Protein AF-A0A496BU33-F1 (afdb_monomer_lite)

Radius of gyration: 15.98 Å; chains: 1; bounding box: 40×28×49 Å

Secondary structure (DSSP, 8-state):
-HHHHHHHHHHHHGGGPPPPEEEEEEEEEESSSEEEEEEEEEEEESSSSEEEEEEEEEE-TTSTT-SSS----EEEEEEEEEEEEEEETTEEEEEEEEEEEE-SSS-EEEEEEEEEEEETTEEEEEEE-

Structure (mmCIF, N/CA/C/O backbone):
data_AF-A0A496BU33-F1
#
_entry.id   AF-A0A496BU33-F1
#
loop_
_atom_site.group_PDB
_atom_site.id
_atom_site.type_symbol
_atom_site.label_atom_id
_atom_site.label_alt_id
_atom_site.label_comp_id
_atom_site.label_asym_id
_atom_site.label_entity_id
_atom_site.label_seq_id
_atom_site.pdbx_PDB_ins_code
_atom_site.Cartn_x
_atom_site.Cartn_y
_atom_site.Cartn_z
_atom_site.occupancy
_atom_site.B_iso_or_equiv
_atom_site.auth_seq_id
_atom_site.auth_comp_id
_atom_site.auth_asym_id
_atom_site.auth_atom_id
_atom_site.pdbx_PDB_model_num
ATOM 1 N N . MET A 1 1 ? 20.711 15.837 17.022 1.00 49.03 1 MET A N 1
ATOM 2 C CA . MET A 1 1 ? 19.964 15.614 18.284 1.00 49.03 1 MET A CA 1
ATOM 3 C C . MET A 1 1 ? 18.449 15.780 18.136 1.00 49.03 1 MET A C 1
ATOM 5 O O . MET A 1 1 ? 17.747 14.840 18.470 1.00 49.03 1 MET A O 1
ATOM 9 N N . LYS A 1 2 ? 17.921 16.878 17.560 1.00 55.09 2 LYS A N 1
ATOM 10 C CA . LYS A 1 2 ? 16.460 17.044 17.348 1.00 55.09 2 LYS A CA 1
ATOM 11 C C . LYS A 1 2 ? 15.798 15.924 16.519 1.00 55.09 2 LYS A C 1
ATOM 13 O O . LYS A 1 2 ? 14.746 15.436 16.903 1.00 55.09 2 LYS A O 1
ATOM 18 N N . LYS A 1 3 ? 16.441 15.464 15.435 1.00 61.41 3 LYS A N 1
ATOM 19 C CA . LYS A 1 3 ? 15.918 14.383 14.567 1.00 61.41 3 LYS A CA 1
ATOM 20 C C . LYS A 1 3 ? 15.771 13.033 15.290 1.00 61.41 3 LYS A C 1
ATOM 22 O O . LYS A 1 3 ? 14.823 12.306 15.031 1.00 61.41 3 LYS A O 1
ATOM 27 N N . LEU A 1 4 ? 16.678 12.734 16.225 1.00 67.00 4 LEU A N 1
ATOM 28 C CA . LEU A 1 4 ? 16.656 11.494 17.008 1.00 67.00 4 LEU A CA 1
ATOM 29 C C . LEU A 1 4 ? 15.502 11.498 18.021 1.00 67.00 4 LEU A C 1
ATOM 31 O O . LEU A 1 4 ? 14.850 10.484 18.213 1.00 67.00 4 LEU A O 1
ATOM 35 N N . PHE A 1 5 ? 15.218 12.661 18.614 1.00 63.84 5 PHE A N 1
ATOM 36 C CA . PHE A 1 5 ? 14.086 12.847 19.522 1.00 63.84 5 PHE A CA 1
ATOM 37 C C . PHE A 1 5 ? 12.740 12.699 18.814 1.00 63.84 5 PHE A C 1
ATOM 39 O O . PHE A 1 5 ? 11.838 12.087 19.366 1.00 63.84 5 PHE A O 1
ATOM 46 N N . VAL A 1 6 ? 12.609 13.207 17.585 1.00 68.56 6 VAL A N 1
ATOM 47 C CA . VAL A 1 6 ? 11.387 13.020 16.785 1.00 68.56 6 VAL A CA 1
ATOM 48 C C . VAL A 1 6 ? 11.187 11.546 16.436 1.00 68.56 6 VAL A C 1
ATOM 50 O O . VAL A 1 6 ? 10.088 11.039 16.615 1.00 68.56 6 VAL A O 1
ATOM 53 N N . LEU A 1 7 ? 12.247 10.843 16.017 1.00 67.56 7 LEU A N 1
ATOM 54 C CA . LEU A 1 7 ? 12.194 9.403 15.747 1.00 67.56 7 LEU A CA 1
ATOM 55 C C . LEU A 1 7 ? 11.811 8.609 17.005 1.00 67.56 7 LEU A C 1
ATOM 57 O O . LEU A 1 7 ? 10.983 7.710 16.940 1.00 67.56 7 LEU A O 1
ATOM 61 N N . LEU A 1 8 ? 12.383 8.975 18.153 1.00 61.16 8 LEU A N 1
ATOM 62 C CA . LEU A 1 8 ? 12.100 8.351 19.440 1.00 61.16 8 LEU A CA 1
ATOM 63 C C . LEU A 1 8 ? 10.656 8.606 19.892 1.00 61.16 8 LEU A C 1
ATOM 65 O O . LEU A 1 8 ? 10.007 7.685 20.364 1.00 61.16 8 LEU A O 1
ATOM 69 N N . ILE A 1 9 ? 10.129 9.820 19.712 1.00 66.50 9 ILE A N 1
ATOM 70 C CA . ILE A 1 9 ? 8.724 10.141 20.003 1.00 66.50 9 ILE A CA 1
ATOM 71 C C . ILE A 1 9 ? 7.797 9.353 19.074 1.00 66.50 9 ILE A C 1
ATOM 73 O O . ILE A 1 9 ? 6.825 8.781 19.557 1.00 66.50 9 ILE A O 1
ATOM 77 N N . LEU A 1 10 ? 8.134 9.249 17.781 1.00 60.56 10 LEU A N 1
ATOM 78 C CA . LEU A 1 10 ? 7.390 8.437 16.815 1.00 60.56 10 LEU A CA 1
ATOM 79 C C . LEU A 1 10 ? 7.360 6.964 17.249 1.00 60.56 10 LEU A C 1
ATOM 81 O O . LEU A 1 10 ? 6.295 6.359 17.281 1.00 60.56 10 LEU A O 1
ATOM 85 N N . LEU A 1 11 ? 8.517 6.416 17.643 1.00 59.97 11 LEU A N 1
ATOM 86 C CA . LEU A 1 11 ? 8.681 5.050 18.150 1.00 59.97 11 LEU A CA 1
ATOM 87 C C . LEU A 1 11 ? 7.916 4.814 19.465 1.00 59.97 11 LEU A C 1
ATOM 89 O O . LEU A 1 11 ? 7.322 3.757 19.651 1.00 59.97 11 LEU A O 1
ATOM 93 N N . LEU A 1 12 ? 7.885 5.802 20.362 1.00 54.25 12 LEU A N 1
ATOM 94 C CA . LEU A 1 12 ? 7.188 5.719 21.648 1.00 54.25 12 LEU A CA 1
ATOM 95 C C . LEU A 1 12 ? 5.661 5.843 21.509 1.00 54.25 12 LEU A C 1
ATOM 97 O O . LEU A 1 12 ? 4.941 5.255 22.316 1.00 54.25 12 LEU A O 1
ATOM 101 N N . SER A 1 13 ? 5.140 6.516 20.473 1.00 56.94 13 SER A N 1
ATOM 102 C CA . SER A 1 13 ? 3.695 6.509 20.174 1.00 56.94 13 SER A CA 1
ATOM 103 C C . SER A 1 13 ? 3.148 5.133 19.762 1.00 56.94 13 SER A C 1
ATOM 105 O O . SER A 1 13 ? 1.949 4.908 19.897 1.00 56.94 13 SER A O 1
ATOM 107 N N . PHE A 1 14 ? 3.996 4.172 19.368 1.00 55.31 14 PHE A N 1
ATOM 108 C CA . PHE A 1 14 ? 3.575 2.782 19.117 1.00 55.31 14 PHE A CA 1
ATOM 109 C C . PHE A 1 14 ? 3.308 1.972 20.404 1.00 55.31 14 PHE A C 1
ATOM 111 O O . PHE A 1 14 ? 2.883 0.817 20.326 1.00 55.31 14 PHE A O 1
ATOM 118 N N . GLY A 1 15 ? 3.526 2.551 21.593 1.00 47.94 15 GLY A N 1
ATOM 119 C CA . GLY A 1 15 ? 3.386 1.881 22.895 1.00 47.94 15 GLY A CA 1
ATOM 120 C C . GLY A 1 15 ? 1.959 1.476 23.302 1.00 47.94 15 GLY A C 1
ATOM 121 O O . GLY A 1 15 ? 1.780 0.901 24.371 1.00 47.94 15 GLY A O 1
ATOM 122 N N . GLN A 1 16 ? 0.949 1.761 22.474 1.00 52.44 16 GLN A N 1
ATOM 123 C CA . GLN A 1 16 ? -0.446 1.318 22.646 1.00 52.44 16 GLN A CA 1
ATOM 124 C C . GLN A 1 16 ? -0.907 0.391 21.502 1.00 52.44 16 GLN A C 1
ATOM 126 O O . GLN A 1 16 ? -2.106 0.228 21.279 1.00 52.44 16 GLN A O 1
ATOM 131 N N . SER A 1 17 ? 0.026 -0.176 20.729 1.00 52.78 17 SER A N 1
ATOM 132 C CA . SER A 1 17 ? -0.318 -0.913 19.510 1.00 52.78 17 SER A CA 1
ATOM 133 C C . SER A 1 17 ? -1.058 -2.220 19.809 1.00 52.78 17 SER A C 1
ATOM 135 O O . SER A 1 17 ? -0.594 -3.092 20.545 1.00 52.78 17 SER A O 1
ATOM 137 N N . GLN A 1 18 ? -2.230 -2.362 19.187 1.00 62.50 18 GLN A N 1
ATOM 138 C CA . GLN A 1 18 ? -2.792 -3.678 18.900 1.00 62.50 18 GLN A CA 1
ATOM 139 C C . GLN A 1 18 ? -1.767 -4.476 18.083 1.00 62.50 18 GLN A C 1
ATOM 141 O O . GLN A 1 18 ? -0.958 -3.886 17.365 1.00 62.50 18 GLN A O 1
ATOM 146 N N . ALA A 1 19 ? -1.787 -5.805 18.216 1.00 75.81 19 ALA A N 1
ATOM 147 C CA . ALA A 1 19 ? -0.845 -6.683 17.529 1.00 75.81 19 ALA A CA 1
ATOM 148 C C . ALA A 1 19 ? -0.735 -6.319 16.041 1.00 75.81 19 ALA A C 1
ATOM 150 O O . ALA A 1 19 ? -1.755 -6.125 15.375 1.00 75.81 19 ALA A O 1
ATOM 151 N N . ALA A 1 20 ? 0.500 -6.206 15.548 1.00 83.31 20 ALA A N 1
ATOM 152 C CA . ALA A 1 20 ? 0.733 -5.974 14.133 1.00 83.31 20 ALA A CA 1
ATOM 153 C C . ALA A 1 20 ? 0.135 -7.131 13.320 1.00 83.31 20 ALA A C 1
ATOM 155 O O . ALA A 1 20 ? 0.295 -8.294 13.701 1.00 83.31 20 ALA A O 1
ATOM 156 N N . ASP A 1 21 ? -0.550 -6.808 12.225 1.00 87.69 21 ASP A N 1
ATOM 157 C CA . ASP A 1 21 ? -1.173 -7.797 11.338 1.00 87.69 21 ASP A CA 1
ATOM 158 C C . ASP A 1 21 ? -0.429 -7.858 10.002 1.00 87.69 21 ASP A C 1
ATOM 160 O O . ASP A 1 21 ? 0.129 -6.855 9.551 1.00 87.69 21 ASP A O 1
ATOM 164 N N . ILE A 1 22 ? -0.417 -9.035 9.377 1.00 89.50 22 ILE A N 1
ATOM 165 C CA . ILE A 1 22 ? 0.154 -9.236 8.045 1.00 89.50 22 ILE A CA 1
ATOM 166 C C . ILE A 1 22 ? -0.994 -9.365 7.051 1.00 89.50 22 ILE A C 1
ATOM 168 O O . ILE A 1 22 ? -1.813 -10.279 7.125 1.00 89.50 22 ILE A O 1
ATOM 172 N N . GLU A 1 23 ? -1.025 -8.464 6.080 1.00 92.06 23 GLU A N 1
ATOM 173 C CA . GLU A 1 23 ? -2.106 -8.341 5.114 1.00 92.06 23 GLU A CA 1
ATOM 174 C C . GLU A 1 23 ? -1.590 -8.641 3.709 1.00 92.06 23 GLU A C 1
ATOM 176 O O . GLU A 1 23 ? -0.780 -7.891 3.166 1.00 92.06 23 GLU A O 1
ATOM 181 N N . ALA A 1 24 ? -2.079 -9.717 3.091 1.00 92.81 24 ALA A N 1
ATOM 182 C CA . ALA A 1 24 ? -1.808 -9.992 1.685 1.00 92.81 24 ALA A CA 1
ATOM 183 C C . ALA A 1 24 ? -2.556 -8.982 0.804 1.00 92.81 24 ALA A C 1
ATOM 185 O O . ALA A 1 24 ? -3.769 -8.803 0.938 1.00 92.81 24 ALA A O 1
ATOM 186 N N . ARG A 1 25 ? -1.836 -8.325 -0.105 1.00 91.06 25 ARG A N 1
ATOM 187 C CA . ARG A 1 25 ? -2.361 -7.277 -0.981 1.00 91.06 25 ARG A CA 1
ATOM 188 C C . ARG A 1 25 ? -2.293 -7.711 -2.436 1.00 91.06 25 ARG A C 1
ATOM 190 O O . ARG A 1 25 ? -1.302 -8.279 -2.892 1.00 91.06 25 ARG A O 1
ATOM 197 N N . THR A 1 26 ? -3.338 -7.396 -3.184 1.00 92.62 26 THR A N 1
ATOM 198 C CA . THR A 1 26 ? -3.332 -7.464 -4.645 1.00 92.62 26 THR A CA 1
ATOM 199 C C . THR A 1 26 ? -4.111 -6.288 -5.206 1.00 92.62 26 THR A C 1
ATOM 201 O O . THR A 1 26 ? -4.904 -5.664 -4.501 1.00 92.62 26 THR A O 1
ATOM 204 N N . GLY A 1 27 ? -3.863 -5.925 -6.454 1.00 90.19 27 GLY A N 1
ATOM 205 C CA . GLY A 1 27 ? -4.562 -4.802 -7.038 1.00 90.19 27 GLY A CA 1
ATOM 206 C C . GLY A 1 27 ? -4.030 -4.388 -8.387 1.00 90.19 27 GLY A C 1
ATOM 207 O O . GLY A 1 27 ? -3.211 -5.068 -9.007 1.00 90.19 27 GLY A O 1
ATOM 208 N N . ILE A 1 28 ? -4.514 -3.229 -8.798 1.00 86.94 28 ILE A N 1
ATOM 209 C CA . ILE A 1 28 ? -4.079 -2.536 -9.997 1.00 86.94 28 ILE A CA 1
ATOM 210 C C . ILE A 1 28 ? -3.212 -1.359 -9.556 1.00 86.94 28 ILE A C 1
ATOM 212 O O . ILE A 1 28 ? -3.501 -0.687 -8.564 1.00 86.94 28 ILE A O 1
ATOM 216 N N . LEU A 1 29 ? -2.139 -1.127 -10.290 1.00 84.00 29 LEU A N 1
ATOM 217 C CA . LEU A 1 29 ? -1.211 -0.033 -10.080 1.00 84.00 29 LEU A CA 1
ATOM 218 C C . LEU A 1 29 ? -1.300 0.937 -11.256 1.00 84.00 29 LEU A C 1
ATOM 220 O O . LEU A 1 29 ? -1.329 0.497 -12.406 1.00 84.00 29 LEU A O 1
ATOM 224 N N . GLY A 1 30 ? -1.335 2.232 -10.951 1.00 75.19 30 GLY A N 1
ATOM 225 C CA . GLY A 1 30 ? -1.200 3.337 -11.894 1.00 75.19 30 GLY A CA 1
ATOM 226 C C . GLY A 1 30 ? 0.027 4.200 -11.575 1.00 75.19 30 GLY A C 1
ATOM 227 O O . GLY A 1 30 ? 0.462 4.273 -10.429 1.00 75.19 30 GLY A O 1
ATOM 228 N N . GLY A 1 31 ? 0.574 4.844 -12.599 1.00 73.81 31 GLY A N 1
ATOM 229 C CA . GLY A 1 31 ? 1.739 5.732 -12.558 1.00 73.81 31 GLY A CA 1
ATOM 230 C C . GLY A 1 31 ? 2.019 6.183 -13.991 1.00 73.81 31 GLY A C 1
ATOM 231 O O . GLY A 1 31 ? 1.089 6.595 -14.686 1.00 73.81 31 GLY A O 1
ATOM 232 N N . ASP A 1 32 ? 3.237 5.966 -14.490 1.00 68.06 32 ASP A N 1
ATOM 233 C CA . ASP A 1 32 ? 3.561 6.129 -15.922 1.00 68.06 32 ASP A CA 1
ATOM 234 C C . ASP A 1 32 ? 2.852 5.099 -16.835 1.00 68.06 32 ASP A C 1
ATOM 236 O O . ASP A 1 32 ? 2.799 5.258 -18.055 1.00 68.06 32 ASP A O 1
ATOM 240 N N . GLY A 1 33 ? 2.264 4.050 -16.249 1.00 74.12 33 GLY A N 1
ATOM 241 C CA . GLY A 1 33 ? 1.502 3.008 -16.933 1.00 74.12 33 GLY A CA 1
ATOM 242 C C . GLY A 1 33 ? 0.548 2.265 -15.996 1.00 74.12 33 GLY A C 1
ATOM 243 O O . GLY A 1 33 ? 0.496 2.536 -14.795 1.00 74.12 33 GLY A O 1
ATOM 244 N N . TRP A 1 34 ? -0.212 1.317 -16.553 1.00 81.56 34 TRP A N 1
ATOM 245 C CA . TRP A 1 34 ? -1.095 0.431 -15.786 1.00 81.56 34 TRP A CA 1
ATOM 246 C C . TRP A 1 34 ? -0.468 -0.952 -15.636 1.00 81.56 34 TRP A C 1
ATOM 248 O O . TRP A 1 34 ? -0.011 -1.543 -16.613 1.00 81.56 34 TRP A O 1
ATOM 258 N N . GLY A 1 35 ? -0.504 -1.496 -14.422 1.00 83.00 35 GLY A N 1
ATOM 259 C CA . GLY A 1 35 ? 0.006 -2.832 -14.135 1.00 83.00 35 GLY A CA 1
ATOM 260 C C . GLY A 1 35 ? -0.783 -3.549 -13.049 1.00 83.00 35 GLY A C 1
ATOM 261 O O . GLY A 1 35 ? -1.622 -2.974 -12.359 1.00 83.00 35 GLY A O 1
ATOM 262 N N . LEU A 1 36 ? -0.493 -4.833 -12.890 1.00 88.19 36 LEU A N 1
ATOM 263 C CA . LEU A 1 36 ? -0.920 -5.614 -11.735 1.00 88.19 36 LEU A CA 1
ATOM 264 C C . LEU A 1 36 ? 0.116 -5.500 -10.622 1.00 88.19 36 LEU A C 1
ATOM 266 O O . LEU A 1 36 ? 1.317 -5.443 -10.903 1.00 88.19 36 LEU A O 1
ATOM 270 N N . GLN A 1 37 ? -0.359 -5.527 -9.378 1.00 88.69 37 GLN A N 1
ATOM 271 C CA . GLN A 1 37 ? 0.482 -5.597 -8.190 1.00 88.69 37 GLN A CA 1
ATOM 272 C C . GLN A 1 37 ? 0.054 -6.711 -7.232 1.00 88.69 37 GLN A C 1
ATOM 274 O O . GLN A 1 37 ? -1.128 -7.055 -7.107 1.00 88.69 37 GLN A O 1
ATOM 279 N N . THR A 1 38 ? 1.026 -7.248 -6.502 1.00 92.31 38 THR A N 1
ATOM 280 C CA . THR A 1 38 ? 0.803 -8.183 -5.399 1.00 92.31 38 THR A CA 1
ATOM 281 C C . THR A 1 38 ? 1.887 -8.043 -4.342 1.00 92.31 38 THR A C 1
ATOM 283 O O . THR A 1 38 ? 3.018 -7.694 -4.653 1.00 92.31 38 THR A O 1
ATOM 286 N N . GLY A 1 39 ? 1.564 -8.298 -3.081 1.00 92.94 39 GLY A N 1
ATOM 287 C CA . GLY A 1 39 ? 2.541 -8.209 -2.012 1.00 92.94 39 GLY A CA 1
ATOM 288 C C . GLY A 1 39 ? 1.929 -8.391 -0.638 1.00 92.94 39 GLY A C 1
ATOM 289 O O . GLY A 1 39 ? 0.860 -8.986 -0.492 1.00 92.94 39 GLY A O 1
ATOM 290 N N . ALA A 1 40 ? 2.608 -7.873 0.376 1.00 94.62 40 ALA A N 1
ATOM 291 C CA . ALA A 1 40 ? 2.141 -7.952 1.749 1.00 94.62 40 ALA A CA 1
ATOM 292 C C . ALA A 1 40 ? 2.484 -6.687 2.528 1.00 94.62 40 ALA A C 1
ATOM 294 O O . ALA A 1 40 ? 3.572 -6.130 2.367 1.00 94.62 40 ALA A O 1
ATOM 295 N N . TYR A 1 41 ? 1.567 -6.273 3.400 1.00 93.75 41 TYR A N 1
ATOM 296 C CA . TYR A 1 41 ? 1.775 -5.197 4.361 1.00 93.75 41 TYR A CA 1
ATOM 297 C C . TYR A 1 41 ? 1.851 -5.736 5.781 1.00 93.75 41 TYR A C 1
ATOM 299 O O . TYR A 1 41 ? 1.156 -6.678 6.143 1.00 93.75 41 TYR A O 1
ATOM 307 N N . ILE A 1 42 ? 2.674 -5.084 6.588 1.00 92.81 42 ILE A N 1
ATOM 308 C CA . ILE A 1 42 ? 2.619 -5.103 8.038 1.00 92.81 42 ILE A CA 1
ATOM 309 C C . ILE A 1 42 ? 1.812 -3.874 8.455 1.00 92.81 42 ILE A C 1
ATOM 311 O O . ILE A 1 42 ? 2.183 -2.730 8.166 1.00 92.81 42 ILE A O 1
ATOM 315 N N . ASN A 1 43 ? 0.694 -4.119 9.121 1.00 91.75 43 ASN A N 1
ATOM 316 C CA . ASN A 1 43 ? -0.219 -3.101 9.602 1.00 91.75 43 ASN A CA 1
ATOM 317 C C . ASN A 1 43 ? -0.008 -2.871 11.099 1.00 91.75 43 ASN A C 1
ATOM 319 O O . ASN A 1 43 ? -0.024 -3.816 11.881 1.00 91.75 43 ASN A O 1
ATOM 323 N N . PHE A 1 44 ? 0.161 -1.610 11.493 1.00 90.44 44 PHE A N 1
ATOM 324 C CA . PHE A 1 44 ? 0.326 -1.156 12.873 1.00 90.44 44 PHE A CA 1
ATOM 325 C C . PHE A 1 44 ? -0.888 -0.302 13.270 1.00 90.44 44 PHE A C 1
ATOM 327 O O . PHE A 1 44 ? -0.888 0.919 13.042 1.00 90.44 44 PHE A O 1
ATOM 334 N N . PRO A 1 45 ? -1.947 -0.908 13.843 1.00 88.81 45 PRO A N 1
ATOM 335 C CA . PRO A 1 45 ? -3.149 -0.180 14.227 1.00 88.81 45 PRO A CA 1
ATOM 336 C C . PRO A 1 45 ? -2.844 0.830 15.336 1.00 88.81 45 PRO A C 1
ATOM 338 O O . PRO A 1 45 ? -2.304 0.477 16.383 1.00 88.81 45 PRO A O 1
ATOM 341 N N . GLN A 1 46 ? -3.210 2.090 15.104 1.00 85.75 46 GLN A N 1
ATOM 342 C CA . GLN A 1 46 ? -3.130 3.162 16.104 1.00 85.75 46 GLN A CA 1
ATOM 343 C C . GLN A 1 46 ? -4.503 3.414 16.744 1.00 85.75 46 GLN A C 1
ATOM 345 O O . GLN A 1 46 ? -4.606 3.819 17.898 1.00 85.75 46 GLN A O 1
ATOM 350 N N . SER A 1 47 ? -5.579 3.174 15.990 1.00 86.25 47 SER A N 1
ATOM 351 C CA . SER A 1 47 ? -6.967 3.198 16.450 1.00 86.25 47 SER A CA 1
ATOM 352 C C . SER A 1 47 ? -7.839 2.312 15.550 1.00 86.25 47 SER A C 1
ATOM 354 O O . SER A 1 47 ? -7.357 1.743 14.575 1.00 86.25 47 SER A O 1
ATOM 356 N N . ARG A 1 48 ? -9.1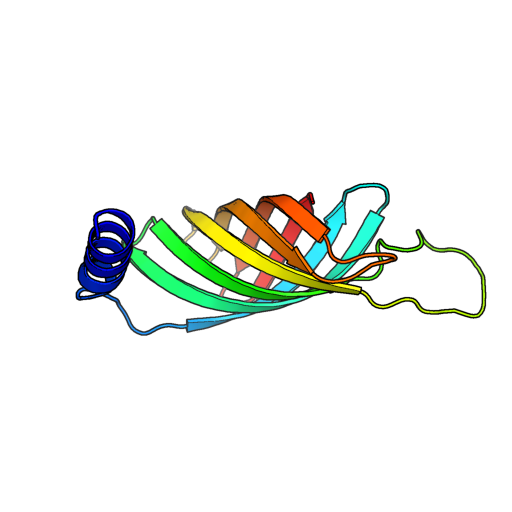50 2.249 15.821 1.00 84.62 48 ARG A N 1
ATOM 357 C CA . ARG A 1 48 ? -10.116 1.555 14.946 1.00 84.62 48 ARG A CA 1
ATOM 358 C C . ARG A 1 48 ? -10.233 2.156 13.541 1.00 84.62 48 ARG A C 1
ATOM 360 O O . ARG A 1 48 ? -10.670 1.460 12.638 1.00 84.62 48 ARG A O 1
ATOM 367 N N . LEU A 1 49 ? -9.906 3.439 13.377 1.00 90.25 49 LEU A N 1
ATOM 368 C CA . LEU A 1 49 ? -10.078 4.169 12.115 1.00 90.25 49 LEU A CA 1
ATOM 369 C C . LEU A 1 49 ? -8.747 4.535 11.459 1.00 90.25 49 LEU A C 1
ATOM 371 O O . LEU A 1 49 ? -8.745 5.059 10.350 1.00 90.25 49 LEU A O 1
ATOM 375 N N . PHE A 1 50 ? -7.626 4.321 12.148 1.00 90.25 50 PHE A N 1
ATOM 376 C CA . PHE A 1 50 ? -6.325 4.801 11.705 1.00 90.25 50 PHE A CA 1
ATOM 377 C C . PHE A 1 50 ? -5.228 3.784 11.988 1.00 90.25 50 PHE A C 1
ATOM 379 O O . PHE A 1 50 ? -5.080 3.305 13.117 1.00 90.25 50 PHE A O 1
ATOM 386 N N . SER A 1 51 ? -4.421 3.504 10.971 1.00 91.88 51 SER A N 1
ATOM 387 C CA . SER A 1 51 ? -3.246 2.656 11.092 1.00 91.88 51 SER A CA 1
ATOM 388 C C . SER A 1 51 ? -2.081 3.178 10.265 1.00 91.88 51 SER A C 1
ATOM 390 O O . SER A 1 51 ? -2.249 3.914 9.293 1.00 91.88 51 SER A O 1
ATOM 392 N N . ILE A 1 52 ? -0.879 2.790 10.674 1.00 91.81 52 ILE A N 1
ATOM 393 C CA . ILE A 1 52 ? 0.332 2.989 9.883 1.00 91.81 52 ILE A CA 1
ATOM 394 C C . ILE A 1 52 ? 0.656 1.652 9.233 1.00 91.81 52 ILE A C 1
ATOM 396 O O . ILE A 1 52 ? 0.594 0.619 9.893 1.00 91.81 52 ILE A O 1
ATOM 400 N N . GLN A 1 53 ? 0.986 1.656 7.947 1.00 93.25 53 GLN A N 1
ATOM 401 C CA . GLN A 1 53 ? 1.307 0.437 7.212 1.00 93.25 53 GLN A CA 1
ATOM 402 C C . GLN A 1 53 ? 2.616 0.578 6.469 1.00 93.25 53 GLN A C 1
ATOM 404 O O . GLN A 1 53 ? 2.934 1.644 5.950 1.00 93.25 53 GLN A O 1
ATOM 409 N N . THR A 1 54 ? 3.345 -0.520 6.367 1.00 94.38 54 THR A N 1
ATOM 410 C CA . THR A 1 54 ? 4.471 -0.639 5.446 1.00 94.38 54 THR A CA 1
ATOM 411 C C . THR A 1 54 ? 4.543 -2.052 4.906 1.00 94.38 54 THR A C 1
ATOM 413 O O . THR A 1 54 ? 3.937 -2.949 5.477 1.00 94.38 54 THR A O 1
ATOM 416 N N . GLY A 1 55 ? 5.266 -2.287 3.822 1.00 93.25 55 GLY A N 1
ATOM 417 C CA . GLY A 1 55 ? 5.451 -3.642 3.331 1.00 93.25 55 GLY A CA 1
ATOM 418 C C . GLY A 1 55 ? 6.201 -3.688 2.024 1.00 93.25 55 GLY A C 1
ATOM 419 O O . GLY A 1 55 ? 7.008 -2.810 1.748 1.00 93.25 55 GLY A O 1
ATOM 420 N N . LEU A 1 56 ? 5.930 -4.720 1.237 1.00 92.81 56 LEU A N 1
ATOM 421 C CA . LEU A 1 56 ? 6.556 -4.928 -0.058 1.00 92.81 56 LEU A CA 1
ATOM 422 C C . LEU A 1 56 ? 5.480 -5.275 -1.080 1.00 92.81 56 LEU A C 1
ATOM 424 O O . LEU A 1 56 ? 4.681 -6.182 -0.851 1.00 92.81 56 LEU A O 1
ATOM 428 N N . LEU A 1 57 ? 5.474 -4.550 -2.193 1.00 90.62 57 LEU A N 1
ATOM 429 C CA . LEU A 1 57 ? 4.665 -4.815 -3.374 1.00 90.62 57 LEU A CA 1
ATOM 430 C C . LEU A 1 57 ? 5.580 -5.151 -4.540 1.00 90.62 57 LEU A C 1
ATOM 432 O O . LEU A 1 57 ? 6.555 -4.451 -4.768 1.00 90.62 57 LEU A O 1
ATOM 436 N N . LEU A 1 58 ? 5.226 -6.178 -5.294 1.00 88.94 58 LEU A N 1
ATOM 437 C CA . LEU A 1 58 ? 5.741 -6.462 -6.623 1.00 88.94 58 LEU A CA 1
ATOM 438 C C . LEU A 1 58 ? 4.734 -5.942 -7.640 1.00 88.94 58 LEU A C 1
ATOM 440 O O . LEU A 1 58 ? 3.527 -6.115 -7.441 1.00 88.94 58 LEU A O 1
ATOM 444 N N . HIS A 1 59 ? 5.199 -5.336 -8.726 1.00 83.00 59 HIS A N 1
ATOM 445 C CA . HIS A 1 59 ? 4.315 -4.847 -9.776 1.00 83.00 59 HIS A CA 1
ATOM 446 C C . HIS A 1 59 ? 4.915 -4.974 -11.174 1.00 83.00 59 HIS A C 1
ATOM 448 O O . HIS A 1 59 ? 6.109 -5.180 -11.361 1.00 83.00 59 HIS A O 1
ATOM 454 N N . THR A 1 60 ? 4.030 -4.850 -12.160 1.00 78.06 60 THR A N 1
ATOM 455 C CA . THR A 1 60 ? 4.322 -5.031 -13.596 1.00 78.06 60 THR A CA 1
ATOM 456 C C . THR A 1 60 ? 4.237 -3.729 -14.399 1.00 78.06 60 THR A C 1
ATOM 458 O O . THR A 1 60 ? 4.373 -3.733 -15.616 1.00 78.06 60 THR A O 1
ATOM 461 N N . ALA A 1 61 ? 4.000 -2.594 -13.732 1.00 65.44 61 ALA A N 1
ATOM 462 C CA . ALA A 1 61 ? 3.766 -1.307 -14.396 1.00 65.44 61 ALA A CA 1
ATOM 463 C C . ALA A 1 61 ? 4.997 -0.711 -15.112 1.00 65.44 61 ALA A C 1
ATOM 465 O O . ALA A 1 61 ? 4.825 0.209 -15.905 1.00 65.44 61 ALA A O 1
ATOM 466 N N . GLY A 1 62 ? 6.206 -1.240 -14.869 1.00 58.06 62 GLY A N 1
ATOM 467 C CA . GLY A 1 62 ? 7.448 -0.789 -15.511 1.00 58.06 62 GLY A CA 1
ATOM 468 C C . GLY A 1 62 ? 7.512 -1.045 -17.021 1.00 58.06 62 GLY A C 1
ATOM 469 O O . GLY A 1 62 ? 8.337 -0.452 -17.697 1.00 58.06 62 GLY A O 1
ATOM 470 N N . ASN A 1 63 ? 6.622 -1.875 -17.571 1.00 52.72 63 ASN A N 1
ATOM 471 C CA . ASN A 1 63 ? 6.395 -1.992 -19.009 1.00 52.72 63 ASN A CA 1
ATOM 472 C C . ASN A 1 63 ? 4.952 -2.441 -19.243 1.00 52.72 63 ASN A C 1
ATOM 474 O O . ASN A 1 63 ? 4.634 -3.628 -19.206 1.00 52.72 63 ASN A O 1
ATOM 478 N N . SER A 1 64 ? 4.071 -1.467 -19.467 1.00 45.97 64 SER A N 1
ATOM 479 C CA . SER A 1 64 ? 2.665 -1.667 -19.833 1.00 45.97 64 SER A CA 1
ATOM 480 C C . SER A 1 64 ? 2.528 -2.730 -20.925 1.00 45.97 64 SER A C 1
ATOM 482 O O . SER A 1 64 ? 2.790 -2.412 -22.077 1.00 45.97 64 SER A O 1
ATOM 484 N N . PHE A 1 65 ? 2.136 -3.964 -20.578 1.00 45.78 65 PHE A N 1
ATOM 485 C CA . PHE A 1 65 ? 1.712 -5.030 -21.503 1.00 45.78 65 PHE A CA 1
ATOM 486 C C . PHE A 1 65 ? 2.436 -5.029 -22.868 1.00 45.78 65 PHE A C 1
ATOM 488 O O . PHE A 1 65 ? 1.799 -5.130 -23.920 1.00 45.78 65 PHE A O 1
ATOM 495 N N . SER A 1 66 ? 3.763 -4.871 -22.874 1.00 43.22 66 SER A N 1
ATOM 496 C CA . SER A 1 66 ? 4.526 -4.934 -24.115 1.00 43.22 66 SER A CA 1
ATOM 497 C C . SER A 1 66 ? 4.661 -6.405 -24.479 1.00 43.22 66 SER A C 1
ATOM 499 O O . SER A 1 66 ? 5.091 -7.217 -23.664 1.00 43.22 66 SER A O 1
ATOM 501 N N . TYR A 1 67 ? 4.222 -6.763 -25.680 1.00 44.09 67 TYR A N 1
ATOM 502 C CA . TYR A 1 67 ? 4.316 -8.110 -26.238 1.00 44.09 67 TYR A CA 1
ATOM 503 C C . TYR A 1 67 ? 5.801 -8.400 -26.556 1.00 44.09 67 TYR A C 1
ATOM 505 O O . TYR A 1 67 ? 6.226 -8.307 -27.704 1.00 44.09 67 TYR A O 1
ATOM 513 N N . GLY A 1 68 ? 6.614 -8.650 -25.526 1.00 48.75 68 GLY A N 1
ATOM 514 C CA . GLY A 1 68 ? 8.062 -8.851 -25.614 1.00 48.75 68 GLY A CA 1
ATOM 515 C C . GLY A 1 68 ? 8.611 -9.630 -24.414 1.00 48.75 68 GLY A C 1
ATOM 516 O O . GLY A 1 68 ? 8.020 -9.612 -23.337 1.00 48.75 68 GLY A O 1
ATOM 517 N N . ASP A 1 69 ? 9.723 -10.337 -24.630 1.00 53.41 69 ASP A N 1
ATOM 518 C CA . ASP A 1 69 ? 10.245 -11.433 -23.791 1.00 53.41 69 ASP A CA 1
ATOM 519 C C . ASP A 1 69 ? 10.757 -11.045 -22.383 1.00 53.41 69 ASP A C 1
ATOM 521 O O . ASP A 1 69 ? 11.067 -11.932 -21.586 1.00 53.41 69 ASP A O 1
ATOM 525 N N . ASP A 1 70 ? 10.789 -9.760 -22.022 1.00 53.47 70 ASP A N 1
ATOM 526 C CA . ASP A 1 70 ? 11.335 -9.294 -20.742 1.00 53.47 70 ASP A CA 1
ATOM 527 C C . ASP A 1 70 ? 10.222 -8.940 -19.743 1.00 53.47 70 ASP A C 1
ATOM 529 O O . ASP A 1 70 ? 9.6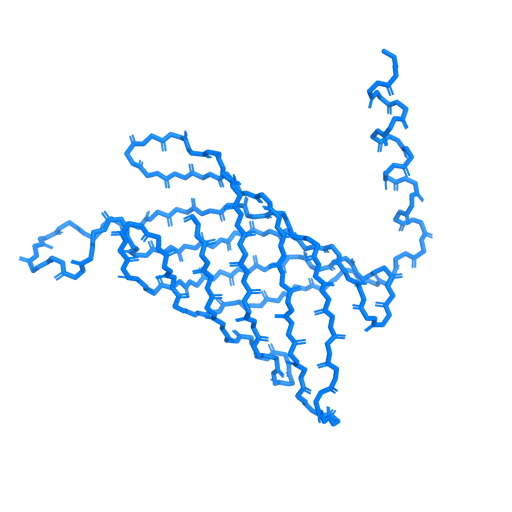72 -7.836 -19.726 1.00 53.47 70 ASP A O 1
ATOM 533 N N . TRP A 1 71 ? 9.891 -9.889 -18.864 1.00 53.62 71 TRP A N 1
ATOM 534 C CA . TRP A 1 71 ? 9.033 -9.639 -17.703 1.00 53.62 71 TRP A CA 1
ATOM 535 C C . TRP A 1 71 ? 9.818 -8.827 -16.664 1.00 53.62 71 TRP A C 1
ATOM 537 O O . TRP A 1 71 ? 10.473 -9.403 -15.795 1.00 53.62 71 TRP A O 1
ATOM 547 N N . ASN A 1 72 ? 9.764 -7.495 -16.732 1.00 66.56 72 ASN A N 1
ATOM 548 C CA . ASN A 1 72 ? 10.357 -6.659 -15.689 1.00 66.56 72 ASN A CA 1
ATOM 549 C C . ASN A 1 72 ? 9.410 -6.581 -14.478 1.00 66.56 72 ASN A C 1
ATOM 551 O O . ASN A 1 72 ? 8.355 -5.946 -14.542 1.00 66.56 72 ASN A O 1
ATOM 555 N N . ILE A 1 73 ? 9.761 -7.278 -13.393 1.00 75.56 73 ILE A N 1
ATOM 556 C CA . ILE A 1 73 ? 9.055 -7.205 -12.108 1.00 75.56 73 ILE A CA 1
ATOM 557 C C . ILE A 1 73 ? 9.821 -6.242 -11.212 1.00 75.56 73 ILE A C 1
ATOM 559 O O . ILE A 1 73 ? 10.917 -6.551 -10.745 1.00 75.56 73 ILE A O 1
ATOM 563 N N . ASP A 1 74 ? 9.198 -5.109 -10.932 1.00 81.25 74 ASP A N 1
ATOM 564 C CA . ASP A 1 74 ? 9.717 -4.105 -10.017 1.00 81.25 74 ASP A CA 1
ATOM 565 C C . ASP A 1 74 ? 9.114 -4.295 -8.623 1.00 81.25 74 ASP A C 1
ATOM 567 O O . ASP A 1 74 ? 8.054 -4.918 -8.461 1.00 81.25 74 ASP A O 1
ATOM 571 N N . PHE A 1 75 ? 9.789 -3.774 -7.595 1.00 85.06 75 PHE A N 1
ATOM 572 C CA . PHE A 1 75 ? 9.272 -3.802 -6.233 1.00 85.06 75 PHE A CA 1
ATOM 573 C C . PHE A 1 75 ? 9.226 -2.418 -5.596 1.00 85.06 75 PHE A C 1
ATOM 575 O O . PHE A 1 75 ? 10.131 -1.604 -5.765 1.00 85.06 75 PHE A O 1
ATOM 582 N N . PHE A 1 76 ? 8.210 -2.199 -4.765 1.00 87.69 76 PHE A N 1
ATOM 583 C CA . PHE A 1 76 ? 8.038 -1.008 -3.947 1.00 87.69 76 PHE A CA 1
ATOM 584 C C . PHE A 1 76 ? 7.875 -1.353 -2.473 1.00 87.69 76 PHE A C 1
ATOM 586 O O . PHE A 1 76 ? 7.204 -2.311 -2.093 1.00 87.69 76 PHE A O 1
ATOM 593 N N . VAL A 1 77 ? 8.455 -0.502 -1.638 1.00 92.19 77 VAL A N 1
ATOM 594 C CA . VAL A 1 77 ? 8.323 -0.475 -0.188 1.00 92.19 77 VAL A CA 1
ATOM 595 C C . VAL A 1 77 ? 7.585 0.810 0.189 1.00 92.19 77 VAL A C 1
ATOM 597 O O . VAL A 1 77 ? 8.211 1.871 0.302 1.00 92.19 77 VAL A O 1
ATOM 600 N N . PRO A 1 78 ? 6.248 0.767 0.337 1.00 92.38 78 PRO A N 1
ATOM 601 C CA . PRO A 1 78 ? 5.476 1.920 0.770 1.00 92.38 78 PRO A CA 1
ATOM 602 C C . PRO A 1 78 ? 5.491 2.079 2.295 1.00 92.38 78 PRO A C 1
ATOM 604 O O . PRO A 1 78 ? 5.619 1.113 3.051 1.00 92.38 78 PRO A O 1
ATOM 607 N N . VAL A 1 79 ? 5.288 3.312 2.751 1.00 94.06 79 VAL A N 1
ATOM 608 C CA . VAL A 1 79 ? 4.937 3.670 4.127 1.00 94.06 79 VAL A CA 1
ATOM 609 C C . VAL A 1 79 ? 3.698 4.555 4.067 1.00 94.06 79 VAL A C 1
ATOM 611 O O . VAL A 1 79 ? 3.768 5.696 3.612 1.00 94.06 79 VAL A O 1
ATOM 614 N N . TYR A 1 80 ? 2.568 4.030 4.532 1.00 94.19 80 TYR A N 1
ATOM 615 C CA . TYR A 1 80 ? 1.261 4.673 4.464 1.00 94.19 80 TYR A CA 1
ATOM 616 C C . TYR A 1 80 ? 0.740 5.098 5.834 1.00 94.19 80 TYR A C 1
ATOM 618 O O . TYR A 1 80 ? 0.787 4.340 6.804 1.00 94.19 80 TYR A O 1
ATOM 626 N N . ALA A 1 81 ? 0.114 6.269 5.858 1.00 94.00 81 ALA A N 1
ATOM 627 C CA . ALA A 1 81 ? -0.953 6.599 6.788 1.00 94.00 81 ALA A CA 1
ATOM 628 C C . ALA A 1 81 ? -2.280 6.093 6.192 1.00 94.00 81 ALA A C 1
ATOM 630 O O . ALA A 1 81 ? -2.621 6.445 5.063 1.00 94.00 81 ALA A O 1
ATOM 631 N N . SER A 1 82 ? -3.007 5.245 6.922 1.00 93.88 82 SER A N 1
ATOM 632 C CA . SER A 1 82 ? -4.199 4.543 6.431 1.00 93.88 82 SER A CA 1
ATOM 633 C C . SER A 1 82 ? -5.424 4.869 7.267 1.00 93.88 82 SER A C 1
ATOM 635 O O . SER A 1 82 ? -5.441 4.627 8.474 1.00 93.88 82 SER A O 1
ATOM 637 N N . PHE A 1 83 ? -6.463 5.379 6.614 1.00 94.31 83 PHE A N 1
ATOM 638 C CA . PHE A 1 83 ? -7.770 5.629 7.208 1.00 94.31 83 PHE A CA 1
ATOM 639 C C . PHE A 1 83 ? -8.756 4.534 6.821 1.00 94.31 83 PHE A C 1
ATOM 641 O O . PHE A 1 83 ? -8.891 4.198 5.647 1.00 94.31 83 PHE A O 1
ATOM 648 N N . HIS A 1 84 ? -9.449 3.991 7.819 1.00 92.19 84 HIS A N 1
ATOM 649 C CA . HIS A 1 84 ? -10.379 2.875 7.679 1.00 92.19 84 HIS A CA 1
ATOM 650 C C . HIS A 1 84 ? -11.802 3.405 7.811 1.00 92.19 84 HIS A C 1
ATOM 652 O O . HIS A 1 84 ? -12.173 3.971 8.839 1.00 92.19 84 HIS A O 1
ATOM 658 N N . ILE A 1 85 ? -12.596 3.216 6.763 1.00 93.19 85 ILE A N 1
ATOM 659 C CA . ILE A 1 85 ? -13.995 3.624 6.686 1.00 93.19 85 ILE A CA 1
ATOM 660 C C . ILE A 1 85 ? -14.837 2.342 6.643 1.00 93.19 85 ILE A C 1
ATOM 662 O O . ILE A 1 85 ? -14.871 1.673 5.605 1.00 93.19 85 ILE A O 1
ATOM 666 N N . PRO A 1 86 ? -15.503 1.960 7.746 1.00 90.38 86 PRO A N 1
ATOM 667 C CA . PRO A 1 86 ? -16.366 0.788 7.748 1.00 90.38 86 PRO A CA 1
ATOM 668 C C . PRO A 1 86 ? -17.584 1.042 6.854 1.00 90.38 86 PRO A C 1
ATOM 670 O O . PRO A 1 86 ? -18.363 1.960 7.104 1.00 90.38 86 PRO A O 1
ATOM 673 N N . LEU A 1 87 ? -17.743 0.234 5.804 1.00 89.88 87 LEU A N 1
ATOM 674 C CA . LEU A 1 87 ? -18.900 0.295 4.902 1.00 89.88 87 LEU A CA 1
ATOM 675 C C . LEU A 1 87 ? -20.011 -0.667 5.348 1.00 89.88 87 LEU A C 1
ATOM 677 O O . LEU A 1 87 ? -21.189 -0.413 5.112 1.00 89.88 87 LEU A O 1
ATOM 681 N N . SER A 1 88 ? -19.638 -1.789 5.970 1.00 89.06 88 SER A N 1
ATOM 682 C CA . SER A 1 88 ? -20.537 -2.822 6.498 1.00 89.06 88 SER A CA 1
ATOM 683 C C . SER A 1 88 ? -19.786 -3.699 7.513 1.00 89.06 88 SER A C 1
ATOM 685 O O . SER A 1 88 ? -18.566 -3.617 7.608 1.00 89.06 88 SER A O 1
ATOM 687 N N . ASP A 1 89 ? -20.472 -4.620 8.198 1.00 85.44 89 ASP A N 1
ATOM 688 C CA . ASP A 1 89 ? -19.889 -5.553 9.184 1.00 85.44 89 ASP A CA 1
ATOM 689 C C . ASP A 1 89 ? -18.727 -6.411 8.643 1.00 85.44 89 ASP A C 1
ATOM 691 O O . ASP A 1 89 ? -18.003 -7.054 9.401 1.00 85.44 89 ASP A O 1
ATOM 695 N N . LYS A 1 90 ? -18.589 -6.498 7.315 1.00 86.81 90 LYS A N 1
ATOM 696 C CA . LYS A 1 90 ? -17.619 -7.359 6.621 1.00 86.81 90 LYS A CA 1
ATOM 697 C C . LYS A 1 90 ? -16.753 -6.617 5.605 1.00 86.81 90 LYS A C 1
ATOM 699 O O . LYS A 1 90 ? -15.879 -7.261 5.025 1.00 86.81 90 LYS A O 1
ATOM 704 N N . VAL A 1 91 ? -17.032 -5.336 5.351 1.00 88.88 91 VAL A N 1
ATOM 705 C CA . VAL A 1 91 ? -16.417 -4.565 4.264 1.00 88.88 91 VAL A CA 1
ATOM 706 C C . VAL A 1 91 ? -15.926 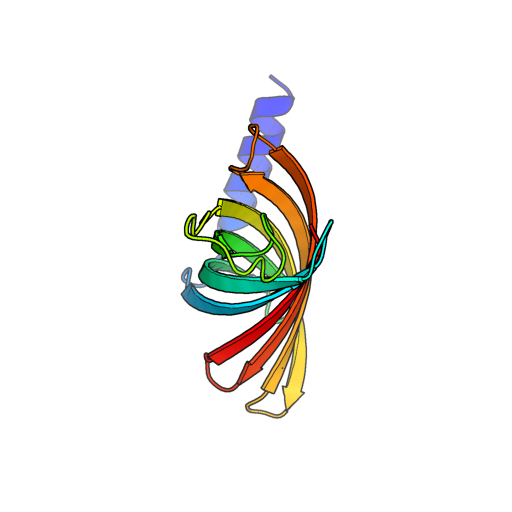-3.225 4.788 1.00 88.88 91 VAL A C 1
ATOM 708 O O . VAL A 1 91 ? -16.724 -2.438 5.299 1.00 88.88 91 VAL A O 1
ATOM 711 N N . ASN A 1 92 ? -14.641 -2.942 4.587 1.00 92.00 92 ASN A N 1
ATOM 712 C CA . ASN A 1 92 ? -14.046 -1.644 4.891 1.00 92.00 92 ASN A CA 1
ATOM 713 C C . ASN A 1 92 ? -13.443 -1.035 3.625 1.00 92.00 92 ASN A C 1
ATOM 715 O O . ASN A 1 92 ? -12.828 -1.731 2.820 1.00 92.00 92 ASN A O 1
ATOM 719 N N . LEU A 1 93 ? -13.589 0.275 3.468 1.00 93.44 93 LEU A N 1
ATOM 720 C CA . LEU A 1 93 ? -12.811 1.060 2.519 1.00 93.44 93 LEU A CA 1
ATOM 721 C C . LEU A 1 93 ? -11.587 1.616 3.242 1.00 93.44 93 LEU A C 1
ATOM 723 O O . LEU A 1 93 ? -11.703 2.143 4.349 1.00 93.44 93 LEU A O 1
ATOM 727 N N . ARG A 1 94 ? -10.418 1.522 2.617 1.00 93.88 94 ARG A N 1
ATOM 728 C CA . ARG A 1 94 ? -9.165 2.033 3.162 1.00 93.88 94 ARG A CA 1
ATOM 729 C C . ARG A 1 94 ? -8.573 3.059 2.222 1.00 93.88 94 ARG A C 1
ATOM 731 O O . ARG A 1 94 ? -8.363 2.783 1.045 1.00 93.88 94 ARG A O 1
ATOM 738 N N . LEU A 1 95 ? -8.315 4.240 2.766 1.00 95.56 95 LEU A N 1
ATOM 739 C CA . LEU A 1 95 ? -7.653 5.330 2.067 1.00 95.56 95 LEU A CA 1
ATOM 740 C C . LEU A 1 95 ? -6.250 5.470 2.633 1.00 95.56 95 LEU A C 1
ATOM 742 O O . LEU A 1 95 ? -6.075 5.715 3.826 1.00 95.56 95 LEU A O 1
ATOM 746 N N . ASN A 1 96 ? -5.257 5.294 1.777 1.00 95.00 96 ASN A N 1
ATOM 747 C CA . ASN A 1 96 ? -3.856 5.285 2.144 1.00 95.00 96 ASN A CA 1
ATOM 748 C C . ASN A 1 96 ? -3.147 6.429 1.427 1.00 95.00 96 ASN A C 1
ATOM 750 O O . ASN A 1 96 ? -3.346 6.632 0.231 1.00 95.00 96 ASN A O 1
ATOM 754 N N . ALA A 1 97 ? -2.306 7.156 2.151 1.00 95.06 97 ALA A N 1
ATOM 755 C CA . ALA A 1 97 ? -1.442 8.183 1.588 1.00 95.06 97 ALA A CA 1
ATOM 756 C C . ALA A 1 97 ? -0.086 8.142 2.287 1.00 95.06 97 ALA A C 1
ATOM 758 O O . ALA A 1 97 ? -0.007 7.885 3.493 1.00 95.06 97 ALA A O 1
ATOM 759 N N . GLY A 1 98 ? 0.988 8.359 1.541 1.00 93.81 98 GLY A N 1
ATOM 760 C CA . GLY A 1 98 ? 2.319 8.239 2.103 1.00 93.81 98 GLY A CA 1
ATOM 761 C C . GLY A 1 98 ? 3.435 8.397 1.092 1.00 93.81 98 GLY A C 1
ATOM 762 O O . GLY A 1 98 ? 3.311 9.118 0.104 1.00 93.81 98 GLY A O 1
ATOM 763 N N . VAL A 1 99 ? 4.543 7.730 1.385 1.00 93.19 99 VAL A N 1
ATOM 764 C CA . VAL A 1 99 ? 5.749 7.732 0.559 1.00 93.19 99 VAL A CA 1
ATOM 765 C C . VAL A 1 99 ? 6.139 6.307 0.222 1.00 93.19 99 VAL A C 1
ATOM 767 O O . VAL A 1 99 ? 5.829 5.383 0.972 1.00 93.19 99 VAL A O 1
ATOM 770 N N . TYR A 1 100 ? 6.830 6.124 -0.891 1.00 90.88 100 TYR A N 1
ATOM 771 C CA . TYR A 1 100 ? 7.388 4.836 -1.265 1.00 90.88 100 TYR A CA 1
ATOM 772 C C . TYR A 1 100 ? 8.845 4.977 -1.662 1.00 90.88 100 TYR A C 1
ATOM 774 O O . TYR A 1 100 ? 9.324 6.055 -2.024 1.00 90.88 100 TYR A O 1
ATOM 782 N N . THR A 1 101 ? 9.539 3.851 -1.601 1.00 89.38 101 THR A N 1
ATOM 783 C CA . THR A 1 101 ? 10.825 3.677 -2.255 1.00 89.38 101 THR A CA 1
ATOM 784 C C . THR A 1 101 ? 10.871 2.327 -2.943 1.00 89.38 101 THR A C 1
ATOM 786 O O . THR A 1 101 ? 10.206 1.399 -2.495 1.00 89.38 101 THR A O 1
ATOM 789 N N . GLY A 1 102 ? 11.634 2.185 -4.014 1.00 85.12 102 GLY A N 1
ATOM 790 C CA . GLY A 1 102 ? 11.817 0.876 -4.622 1.00 85.12 102 GLY A CA 1
ATOM 791 C C . GLY A 1 102 ? 12.568 0.922 -5.933 1.00 85.12 102 GLY A C 1
ATOM 792 O O . GLY A 1 102 ? 13.274 1.892 -6.216 1.00 85.12 102 GLY A O 1
ATOM 793 N N . THR A 1 103 ? 12.444 -0.159 -6.690 1.00 73.12 103 THR A N 1
ATOM 794 C CA . THR A 1 103 ? 13.234 -0.404 -7.895 1.00 73.12 103 THR A CA 1
ATOM 795 C C . THR A 1 103 ? 12.434 -0.166 -9.168 1.00 73.12 103 THR A C 1
ATOM 797 O O . THR A 1 103 ? 11.209 -0.148 -9.156 1.00 73.12 103 THR A O 1
ATOM 800 N N . GLY A 1 104 ? 13.175 0.068 -10.243 1.00 69.12 104 GLY A N 1
ATOM 801 C CA . GLY A 1 104 ? 12.763 0.350 -11.616 1.00 69.12 104 GLY A CA 1
ATOM 802 C C . GLY A 1 104 ? 14.049 0.456 -12.442 1.00 69.12 104 GLY A C 1
ATOM 803 O O . GLY A 1 104 ? 15.058 -0.148 -12.065 1.00 69.12 104 GLY A O 1
ATOM 804 N N . GLU A 1 105 ? 14.097 1.305 -13.474 1.00 59.62 105 GLU A N 1
ATOM 805 C CA . GLU A 1 105 ? 15.377 1.635 -14.138 1.00 59.62 105 GLU A CA 1
ATOM 806 C C . GLU A 1 105 ? 16.407 2.258 -13.165 1.00 59.62 105 GLU A C 1
ATOM 808 O O . GLU A 1 105 ? 17.613 2.055 -13.309 1.00 59.62 105 GLU A O 1
ATOM 813 N N . TYR A 1 106 ? 15.931 2.966 -12.131 1.00 65.44 106 TYR A N 1
ATOM 814 C CA . TYR A 1 106 ? 16.730 3.554 -11.052 1.00 65.44 106 TYR A CA 1
ATOM 815 C C . TYR A 1 106 ? 16.034 3.397 -9.690 1.00 65.44 106 TYR A C 1
ATOM 817 O O . TYR A 1 106 ? 14.861 3.034 -9.606 1.00 65.44 106 TYR A O 1
ATOM 825 N N . 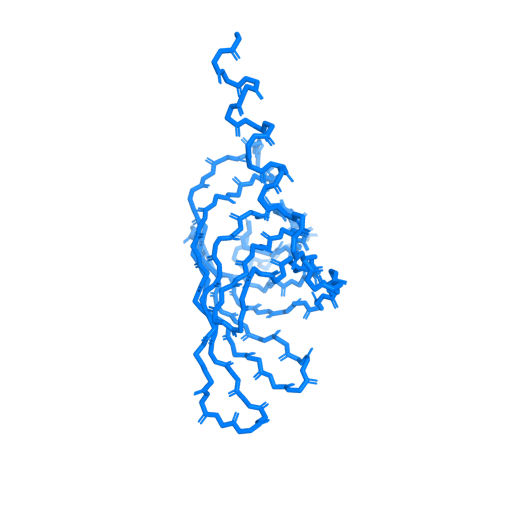TRP A 1 107 ? 16.762 3.676 -8.602 1.00 77.50 107 TRP A N 1
ATOM 826 C CA . TRP A 1 107 ? 16.182 3.728 -7.258 1.00 77.50 107 TRP A CA 1
ATOM 827 C C . TRP A 1 107 ? 15.242 4.931 -7.130 1.00 77.50 107 TRP A C 1
ATOM 829 O O . TRP A 1 107 ? 15.684 6.077 -7.237 1.00 77.50 107 TRP A O 1
ATOM 839 N N . ASN A 1 108 ? 13.966 4.671 -6.853 1.00 80.12 108 ASN A N 1
ATOM 840 C CA . ASN A 1 108 ? 12.924 5.691 -6.827 1.00 80.12 108 ASN A CA 1
ATOM 841 C C . ASN A 1 108 ? 12.498 6.031 -5.393 1.00 80.12 108 ASN A C 1
ATOM 843 O O . ASN A 1 108 ? 12.479 5.174 -4.502 1.00 80.12 108 ASN A O 1
ATOM 847 N N . LEU A 1 109 ? 12.158 7.304 -5.173 1.00 87.62 109 LEU A N 1
ATOM 848 C CA . LEU A 1 109 ? 11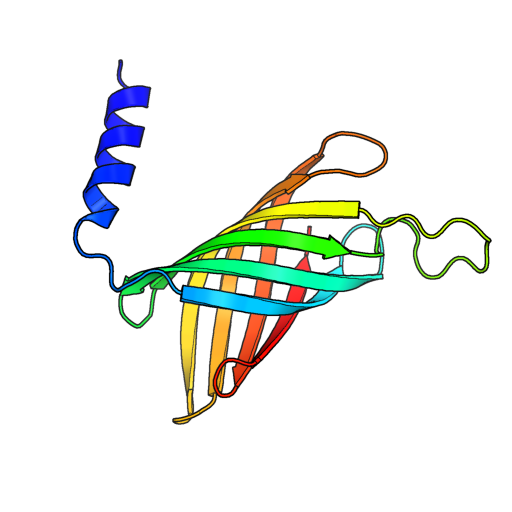.529 7.822 -3.959 1.00 87.62 109 LEU A CA 1
ATOM 849 C C . LEU A 1 109 ? 10.411 8.775 -4.383 1.00 87.62 109 LEU A C 1
ATOM 851 O O . LEU A 1 109 ? 10.679 9.762 -5.068 1.00 87.62 109 LEU A O 1
ATOM 855 N N . GLY A 1 110 ? 9.186 8.512 -3.942 1.00 88.56 110 GLY A N 1
ATOM 856 C CA . GLY A 1 110 ? 8.030 9.303 -4.349 1.00 88.56 110 GLY A CA 1
ATOM 857 C C . GLY A 1 110 ? 6.920 9.340 -3.310 1.00 88.56 110 GLY A C 1
ATOM 858 O O . GLY A 1 110 ? 6.984 8.689 -2.263 1.00 88.56 110 GLY A O 1
ATOM 859 N N . ALA A 1 111 ? 5.899 10.140 -3.603 1.00 91.19 111 ALA A N 1
ATOM 860 C CA . ALA A 1 111 ? 4.639 10.124 -2.874 1.00 91.19 111 ALA A CA 1
ATOM 861 C C . ALA A 1 111 ? 3.725 9.054 -3.475 1.00 91.19 111 ALA A C 1
ATOM 863 O O . ALA A 1 111 ? 3.755 8.820 -4.674 1.00 91.19 111 ALA A O 1
ATOM 864 N N . THR A 1 112 ? 2.898 8.422 -2.652 1.00 90.94 112 THR A N 1
ATOM 865 C CA . THR A 1 112 ? 1.960 7.398 -3.114 1.00 90.94 112 THR A CA 1
ATOM 866 C C . THR A 1 112 ? 0.618 7.525 -2.411 1.00 90.94 112 THR A C 1
ATOM 868 O O . THR A 1 112 ? 0.530 7.975 -1.262 1.00 90.94 112 THR A O 1
ATOM 871 N N . ALA A 1 113 ? -0.436 7.126 -3.113 1.00 93.12 113 ALA A N 1
ATOM 872 C CA . ALA A 1 113 ? -1.776 7.016 -2.573 1.00 93.12 113 ALA A CA 1
ATOM 873 C C . ALA A 1 113 ? -2.428 5.716 -3.042 1.00 93.12 113 ALA A C 1
ATOM 875 O O . ALA A 1 113 ? -2.217 5.275 -4.170 1.00 93.12 113 ALA A O 1
ATOM 876 N N . ALA A 1 114 ? -3.254 5.116 -2.190 1.00 92.56 114 ALA A N 1
ATOM 877 C CA . ALA A 1 114 ? -3.974 3.901 -2.530 1.00 92.56 114 ALA A CA 1
ATOM 878 C C . ALA A 1 114 ? -5.379 3.888 -1.942 1.00 92.56 114 ALA A C 1
ATOM 880 O O . ALA A 1 114 ? -5.588 4.276 -0.791 1.00 92.56 114 ALA A O 1
ATOM 881 N N . ALA A 1 115 ? -6.329 3.384 -2.720 1.00 93.88 115 ALA A N 1
ATOM 882 C CA . ALA A 1 115 ? -7.677 3.089 -2.266 1.00 93.88 115 ALA A CA 1
ATOM 883 C C . ALA A 1 115 ? -7.899 1.577 -2.332 1.00 93.88 115 ALA A C 1
ATOM 885 O O . ALA A 1 115 ? -7.871 0.995 -3.417 1.00 93.88 115 ALA A O 1
ATOM 886 N N . ASP A 1 116 ? -8.130 0.950 -1.179 1.00 91.25 116 ASP A N 1
ATOM 887 C CA . ASP A 1 116 ? -8.346 -0.493 -1.076 1.00 91.25 116 ASP A CA 1
ATOM 888 C C . ASP A 1 116 ? -9.728 -0.807 -0.510 1.00 91.25 116 ASP A C 1
ATOM 890 O O . ASP A 1 116 ? -10.208 -0.148 0.413 1.00 91.25 116 ASP A O 1
ATOM 894 N N . ILE A 1 117 ? -10.337 -1.876 -1.007 1.00 92.06 117 ILE A N 1
ATOM 895 C CA . ILE A 1 117 ? -11.493 -2.516 -0.393 1.00 92.06 117 ILE A CA 1
ATOM 896 C C . ILE A 1 117 ? -10.997 -3.747 0.363 1.00 92.06 117 ILE A C 1
ATOM 898 O O . ILE A 1 117 ? -10.350 -4.633 -0.197 1.00 92.06 117 ILE A O 1
ATOM 902 N N . GLU A 1 118 ? -11.327 -3.800 1.646 1.00 90.94 118 GLU A N 1
ATOM 903 C CA . GLU A 1 118 ? -11.119 -4.945 2.519 1.00 90.94 118 GLU A CA 1
ATOM 904 C C . GLU A 1 118 ? -12.418 -5.741 2.651 1.00 90.94 118 GLU A C 1
ATOM 906 O O . GLU A 1 118 ? -13.447 -5.193 3.047 1.00 90.94 118 GLU A O 1
ATOM 911 N N . VAL A 1 119 ? -12.360 -7.050 2.402 1.00 89.25 119 VAL A N 1
ATOM 912 C CA . VAL A 1 119 ? -13.456 -7.993 2.660 1.00 89.25 119 VAL A CA 1
ATOM 913 C C . VAL A 1 119 ? -12.928 -9.164 3.480 1.00 89.25 119 VAL A C 1
ATOM 915 O O . VAL A 1 119 ? -12.231 -10.023 2.950 1.00 89.25 119 VAL A O 1
ATOM 918 N N . LYS A 1 120 ? -13.267 -9.239 4.773 1.00 79.19 120 LYS A N 1
ATOM 919 C CA . LYS A 1 120 ? -12.867 -10.351 5.669 1.00 79.19 120 LYS A CA 1
ATOM 920 C C . LYS A 1 120 ? -11.371 -10.752 5.570 1.00 79.19 120 LYS A C 1
ATOM 922 O O . LYS A 1 120 ? -11.077 -11.945 5.626 1.00 79.19 120 LYS A O 1
ATOM 927 N N . ARG A 1 121 ? -10.451 -9.781 5.438 1.00 78.56 121 ARG A N 1
ATOM 928 C CA . ARG A 1 121 ? -8.985 -9.936 5.223 1.00 78.56 121 ARG A CA 1
ATOM 929 C C . ARG A 1 121 ? -8.496 -10.163 3.788 1.00 78.56 121 ARG A C 1
ATOM 931 O O . ARG A 1 121 ? -7.306 -10.383 3.582 1.00 78.56 121 ARG A O 1
ATOM 938 N N . PHE A 1 122 ? -9.371 -10.093 2.792 1.00 83.62 122 PHE A N 1
ATOM 939 C CA . PHE A 1 122 ? -8.952 -9.947 1.399 1.00 83.62 122 PHE A CA 1
ATOM 940 C C . PHE A 1 122 ? -8.880 -8.469 1.049 1.00 83.62 122 PHE A C 1
ATOM 942 O O . PHE A 1 122 ? -9.854 -7.748 1.262 1.00 83.62 122 PHE A O 1
ATOM 949 N N . TYR A 1 123 ? -7.747 -8.035 0.505 1.00 87.62 123 TYR A N 1
ATOM 950 C CA . TYR A 1 123 ? -7.496 -6.635 0.185 1.00 87.62 123 TYR A CA 1
ATOM 951 C C . TYR A 1 123 ? -7.243 -6.482 -1.311 1.00 87.62 123 TYR A C 1
ATOM 953 O O . TYR A 1 123 ? -6.249 -6.995 -1.832 1.00 87.62 123 TYR A O 1
ATOM 961 N N . VAL A 1 124 ? -8.141 -5.760 -1.981 1.00 88.00 124 VAL A N 1
ATOM 962 C CA . VAL A 1 124 ? -8.027 -5.424 -3.403 1.00 88.00 124 VAL A CA 1
ATOM 963 C C . VAL A 1 124 ? -8.101 -3.916 -3.554 1.00 88.00 124 VAL A C 1
ATOM 965 O O . VAL A 1 124 ? -9.023 -3.301 -3.023 1.00 88.00 124 VAL A O 1
ATOM 968 N N . GLY A 1 125 ? -7.165 -3.311 -4.280 1.00 85.69 125 GLY A N 1
ATOM 969 C CA . GLY A 1 125 ? -7.148 -1.859 -4.415 1.00 85.69 125 GLY A CA 1
ATOM 970 C C . GLY A 1 125 ? -6.488 -1.324 -5.668 1.00 85.69 125 GLY A C 1
ATOM 971 O O . GLY A 1 125 ? -5.947 -2.065 -6.490 1.00 85.69 125 GLY A O 1
ATOM 972 N N . VAL A 1 126 ? -6.558 -0.004 -5.791 1.00 84.81 126 VAL A N 1
ATOM 973 C CA . VAL A 1 126 ? -5.869 0.776 -6.814 1.00 84.81 126 VAL A CA 1
ATOM 974 C C . VAL A 1 126 ? -4.816 1.622 -6.119 1.00 84.81 126 VAL A C 1
ATOM 976 O O . VAL A 1 126 ? -5.133 2.350 -5.179 1.00 84.81 126 VAL A O 1
ATOM 979 N N . ASN A 1 127 ? -3.568 1.499 -6.558 1.00 82.38 127 ASN A N 1
ATOM 980 C CA . ASN A 1 127 ? -2.439 2.249 -6.012 1.00 82.38 127 ASN A CA 1
ATOM 981 C C . ASN A 1 127 ? -1.885 3.173 -7.096 1.00 82.38 127 ASN A C 1
ATOM 983 O O . ASN A 1 127 ? -1.883 2.807 -8.269 1.00 82.3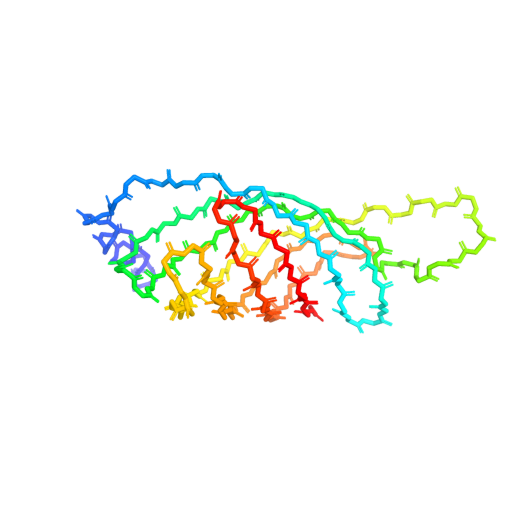8 127 ASN A O 1
ATOM 987 N N . TYR A 1 128 ? -1.427 4.354 -6.697 1.00 79.94 128 TYR A N 1
ATOM 988 C CA . TYR A 1 128 ? -0.808 5.343 -7.568 1.00 79.94 128 TYR A CA 1
ATOM 989 C C . TYR A 1 128 ? 0.562 5.743 -7.010 1.00 79.94 128 TYR A C 1
ATOM 991 O O . TYR A 1 128 ? 0.669 6.018 -5.807 1.00 79.94 128 TYR A O 1
ATOM 999 N N . PHE A 1 129 ? 1.584 5.757 -7.866 1.00 72.12 129 PHE A N 1
ATOM 1000 C CA . PHE A 1 129 ? 2.993 6.002 -7.526 1.00 72.12 129 PHE A CA 1
ATOM 1001 C C . PHE A 1 129 ? 3.611 7.109 -8.383 1.00 72.12 129 PHE A C 1
ATOM 1003 O O . PHE A 1 129 ? 3.062 7.385 -9.472 1.00 72.12 129 PHE A O 1
#

Sequence (129 aa):
MKKLFVLLILLLSFGQSQAADIEARTGILGGDGWGLQTGAYINFPQSRLFSIQTGLLLHTAGNSFSYGDDWNIDFFVPVYASFHIPLSDKVNLRLNAGVYTGTGEYWNLGATAAADIEVKRFYVGVNYF

Foldseek 3Di:
DVVVVVVVVVVVLLVVWDDWDKAWEWEWEDEVFIKIKTWIKTWTDSDPFWIKIWTKMWIQGLDHPDPDDDRDIWMKIWIWTWTWADPDPFKIKIKTWGWMWIDHVDTDIGIKIKIWIGGNRYIYIYIYD

pLDDT: mean 80.09, std 14.92, range [43.22, 95.56]